Protein AF-A0A8J7C7F4-F1 (afdb_monomer_lite)

Structure (mmCIF, N/CA/C/O backbone):
data_AF-A0A8J7C7F4-F1
#
_entry.id   AF-A0A8J7C7F4-F1
#
loop_
_atom_site.group_PDB
_atom_site.id
_atom_site.type_symbol
_atom_site.label_atom_id
_atom_site.label_alt_id
_atom_site.label_comp_id
_atom_site.label_asym_id
_atom_site.label_entity_id
_atom_site.label_seq_id
_atom_site.pdbx_PDB_ins_code
_atom_site.Cartn_x
_atom_site.Cartn_y
_atom_site.Cartn_z
_atom_site.occupancy
_atom_site.B_iso_or_equiv
_atom_site.auth_seq_id
_atom_site.auth_comp_id
_atom_site.auth_asym_id
_atom_site.auth_atom_id
_atom_site.pdbx_PDB_model_num
ATOM 1 N N . MET A 1 1 ? 85.896 -37.142 -30.382 1.00 40.31 1 MET A N 1
ATOM 2 C CA . MET A 1 1 ? 85.668 -35.746 -29.949 1.00 40.31 1 MET A CA 1
ATOM 3 C C . MET A 1 1 ? 84.674 -35.108 -30.907 1.00 40.31 1 MET A C 1
ATOM 5 O O . MET A 1 1 ? 84.826 -35.354 -32.094 1.00 40.31 1 MET A O 1
ATOM 9 N N . PRO A 1 2 ? 83.783 -34.221 -30.456 1.00 46.03 2 PRO A N 1
ATOM 10 C CA . PRO A 1 2 ? 82.593 -34.403 -29.630 1.00 46.03 2 PRO A CA 1
ATOM 11 C C . PRO A 1 2 ? 81.294 -34.473 -30.473 1.00 46.03 2 PRO A C 1
ATOM 13 O O . PRO A 1 2 ? 81.309 -34.377 -31.695 1.00 46.03 2 PRO A O 1
ATOM 16 N N . ALA A 1 3 ? 80.179 -34.694 -29.778 1.00 55.41 3 ALA A N 1
ATOM 17 C CA . ALA A 1 3 ? 78.824 -34.841 -30.293 1.00 55.41 3 ALA A CA 1
ATOM 18 C C . ALA A 1 3 ? 78.230 -33.540 -30.862 1.00 55.41 3 ALA A C 1
ATOM 20 O O . ALA A 1 3 ? 78.391 -32.480 -30.265 1.00 55.41 3 ALA A O 1
ATOM 21 N N . HIS A 1 4 ? 77.430 -33.649 -31.927 1.00 53.97 4 HIS A N 1
ATOM 22 C CA . HIS A 1 4 ? 76.420 -32.646 -32.269 1.00 53.97 4 HIS A CA 1
ATOM 23 C C . HIS A 1 4 ? 75.054 -33.318 -32.395 1.00 53.97 4 HIS A C 1
ATOM 25 O O . HIS A 1 4 ? 74.670 -33.872 -33.419 1.00 53.97 4 HIS A O 1
ATOM 31 N N . ILE A 1 5 ? 74.356 -33.287 -31.265 1.00 62.16 5 ILE A N 1
ATOM 32 C CA . ILE A 1 5 ? 72.942 -33.597 -31.091 1.00 62.16 5 ILE A CA 1
ATOM 33 C C . ILE A 1 5 ? 72.156 -32.533 -31.865 1.00 62.16 5 ILE A C 1
ATOM 35 O O . ILE A 1 5 ? 72.202 -31.360 -31.497 1.00 62.16 5 ILE A O 1
ATO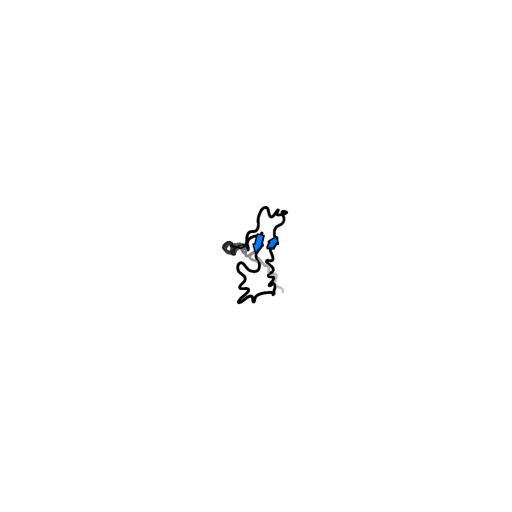M 39 N N . GLN A 1 6 ? 71.458 -32.913 -32.937 1.00 55.66 6 GLN A N 1
ATOM 40 C CA . GLN A 1 6 ? 70.468 -32.043 -33.572 1.00 55.66 6 GLN A CA 1
ATOM 41 C C . GLN A 1 6 ? 69.067 -32.497 -33.170 1.00 55.66 6 GLN A C 1
ATOM 43 O O . GLN A 1 6 ? 68.520 -33.475 -33.673 1.00 55.66 6 GLN A O 1
ATOM 48 N N . SER A 1 7 ? 68.536 -31.765 -32.194 1.00 53.72 7 SER A N 1
ATOM 49 C CA . SER A 1 7 ? 67.167 -31.804 -31.704 1.00 53.72 7 SER A CA 1
ATOM 50 C C . SER A 1 7 ? 66.156 -31.560 -32.825 1.00 53.72 7 SER A C 1
ATOM 52 O O . SER A 1 7 ? 66.151 -30.486 -33.422 1.00 53.72 7 SER A O 1
ATOM 54 N N . LEU A 1 8 ? 65.228 -32.495 -33.031 1.00 51.84 8 LEU A N 1
ATOM 55 C CA . LEU A 1 8 ? 63.915 -32.179 -33.594 1.00 51.84 8 LEU A CA 1
ATOM 56 C C . LEU A 1 8 ? 62.890 -32.275 -32.462 1.00 51.84 8 LEU A C 1
ATOM 58 O O . LEU A 1 8 ? 62.473 -33.359 -32.058 1.00 51.84 8 LEU A O 1
ATOM 62 N N . ALA A 1 9 ? 62.544 -31.117 -31.906 1.00 51.59 9 ALA A N 1
ATOM 63 C CA . ALA A 1 9 ? 61.473 -30.979 -30.934 1.00 51.59 9 ALA A CA 1
ATOM 64 C C . ALA A 1 9 ? 60.128 -31.213 -31.637 1.00 51.59 9 ALA A C 1
ATOM 66 O O . ALA A 1 9 ? 59.751 -30.469 -32.543 1.00 51.59 9 ALA A O 1
ATOM 67 N N . ALA A 1 10 ? 59.414 -32.259 -31.226 1.00 51.22 10 ALA A N 1
ATOM 68 C CA . ALA A 1 10 ? 58.047 -32.518 -31.648 1.00 51.22 10 ALA A CA 1
ATOM 69 C C . ALA A 1 10 ? 57.119 -31.453 -31.039 1.00 51.22 10 ALA A C 1
ATOM 71 O O . ALA A 1 10 ? 56.948 -31.387 -29.821 1.00 51.22 10 ALA A O 1
ATOM 72 N N . ALA A 1 11 ? 56.535 -30.603 -31.882 1.00 49.19 11 ALA A N 1
ATOM 73 C CA . ALA A 1 11 ? 55.526 -29.640 -31.468 1.00 49.19 11 ALA A CA 1
ATOM 74 C C . ALA A 1 11 ? 54.197 -30.372 -31.215 1.00 49.19 11 ALA A C 1
ATOM 76 O O . ALA A 1 11 ? 53.502 -30.771 -32.148 1.00 49.19 11 ALA A O 1
ATOM 77 N N . VAL A 1 12 ? 53.857 -30.568 -29.942 1.00 55.25 12 VAL A N 1
ATOM 78 C CA . VAL A 1 12 ? 52.543 -31.059 -29.514 1.00 55.25 12 VAL A CA 1
ATOM 79 C C . VAL A 1 12 ? 51.561 -29.890 -29.578 1.00 55.25 12 VAL A C 1
ATOM 81 O O . VAL A 1 12 ? 51.621 -28.968 -28.768 1.00 55.25 12 VAL A O 1
ATOM 84 N N . VAL A 1 13 ? 50.663 -29.916 -30.561 1.00 55.72 13 VAL A N 1
ATOM 85 C CA . VAL A 1 13 ? 49.530 -28.988 -30.651 1.00 55.72 13 VAL A CA 1
ATOM 86 C C . VAL A 1 13 ? 48.450 -29.475 -29.686 1.00 55.72 13 VAL A C 1
ATOM 88 O O . VAL A 1 13 ? 47.769 -30.462 -29.952 1.00 55.72 13 VAL A O 1
ATOM 91 N N . ILE A 1 14 ? 48.308 -28.801 -28.546 1.00 59.72 14 ILE A N 1
ATOM 92 C CA . ILE A 1 14 ? 47.212 -29.048 -27.604 1.00 59.72 14 ILE A CA 1
ATOM 93 C C . ILE A 1 14 ? 46.012 -28.220 -28.072 1.00 59.72 14 ILE A C 1
ATOM 95 O O . ILE A 1 14 ? 45.984 -27.001 -27.909 1.00 59.72 14 ILE A O 1
ATOM 99 N N . LEU A 1 15 ? 45.025 -28.882 -28.683 1.00 52.97 15 LEU A N 1
ATOM 100 C CA . LEU A 1 15 ? 43.710 -28.296 -28.945 1.00 52.97 15 LEU A CA 1
ATOM 101 C C . LEU A 1 15 ? 43.015 -28.052 -27.598 1.00 52.97 15 LEU A C 1
ATOM 103 O O . LEU A 1 15 ? 42.543 -28.987 -26.954 1.00 52.97 15 LEU A O 1
ATOM 107 N N . ALA A 1 16 ? 42.954 -26.795 -27.165 1.00 53.91 16 ALA A N 1
ATOM 108 C CA . ALA A 1 16 ? 42.128 -26.391 -26.036 1.00 53.91 16 ALA A CA 1
ATOM 109 C C . ALA A 1 16 ? 40.653 -26.411 -26.470 1.00 53.91 16 ALA A C 1
ATOM 111 O O . ALA A 1 16 ? 40.152 -25.465 -27.074 1.00 53.91 16 ALA A O 1
ATOM 112 N N . THR A 1 17 ? 39.951 -27.508 -26.195 1.00 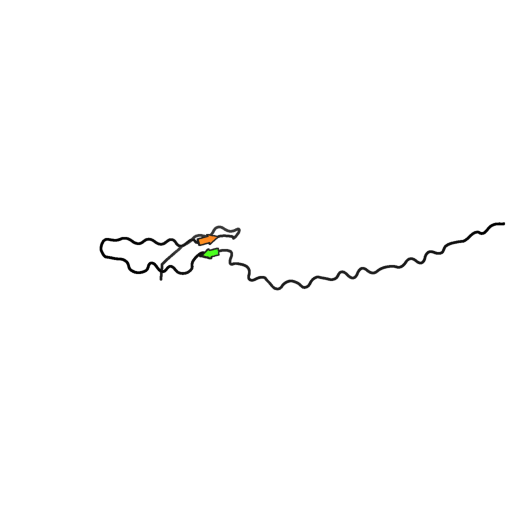59.38 17 THR A N 1
ATOM 113 C CA . THR A 1 17 ? 38.490 -27.558 -26.292 1.00 59.38 17 THR A CA 1
ATOM 114 C C . THR A 1 17 ? 37.910 -26.668 -25.200 1.00 59.38 17 THR A C 1
ATOM 116 O O . THR A 1 17 ? 37.983 -27.007 -24.019 1.00 59.38 17 THR A O 1
ATOM 119 N N . ALA A 1 18 ? 37.365 -25.515 -25.589 1.00 52.34 18 ALA A N 1
ATOM 120 C CA . ALA A 1 18 ? 36.619 -24.645 -24.693 1.00 52.34 18 ALA A CA 1
ATOM 121 C C . ALA A 1 18 ? 35.410 -25.416 -24.142 1.00 52.34 18 ALA A C 1
ATOM 123 O O . ALA A 1 18 ? 34.444 -25.682 -24.856 1.00 52.34 18 ALA A O 1
ATOM 124 N N . VAL A 1 19 ? 35.492 -25.816 -22.874 1.00 65.94 19 VAL A N 1
ATOM 125 C CA . VAL A 1 19 ? 34.358 -26.345 -22.116 1.00 65.94 19 VAL A CA 1
ATOM 126 C C . VAL A 1 19 ? 33.407 -25.174 -21.896 1.00 65.94 19 VAL A C 1
ATOM 128 O O . VAL A 1 19 ? 33.697 -24.280 -21.104 1.00 65.94 19 VAL A O 1
ATOM 131 N N . VAL A 1 20 ? 32.303 -25.144 -22.640 1.00 67.00 20 VAL A N 1
ATOM 132 C CA . VAL A 1 20 ? 31.211 -24.199 -22.395 1.00 67.00 20 VAL A CA 1
ATOM 133 C C . VAL A 1 20 ? 30.568 -24.621 -21.071 1.00 67.00 20 VAL A C 1
ATOM 135 O O . VAL A 1 20 ? 30.075 -25.751 -20.993 1.00 67.00 20 VAL A O 1
ATOM 138 N N . PRO A 1 21 ? 30.615 -23.799 -20.008 1.00 64.25 21 PRO A N 1
ATOM 139 C CA . PRO A 1 21 ? 29.929 -24.138 -18.772 1.00 64.25 21 PRO A CA 1
ATOM 140 C C . PRO A 1 21 ? 28.426 -24.257 -19.058 1.00 64.25 21 PRO A C 1
ATOM 142 O O . PRO A 1 21 ? 27.911 -23.522 -19.907 1.00 64.25 21 PRO A O 1
ATOM 145 N N . PRO A 1 22 ? 27.714 -25.184 -18.391 1.00 61.25 22 PRO A N 1
ATOM 146 C CA . PRO A 1 22 ? 26.274 -25.287 -18.544 1.00 61.25 22 PRO A CA 1
ATOM 147 C C . PRO A 1 22 ? 25.663 -23.927 -18.212 1.00 61.25 22 PRO A C 1
ATOM 149 O O . PRO A 1 22 ? 25.930 -23.371 -17.148 1.00 61.25 22 PRO A O 1
ATOM 152 N N . THR A 1 23 ? 24.882 -23.385 -19.146 1.00 63.31 23 THR A N 1
ATOM 153 C CA . THR A 1 23 ? 23.991 -22.257 -18.889 1.00 63.31 23 THR A CA 1
ATOM 154 C C . THR A 1 23 ? 23.180 -22.605 -17.651 1.00 63.31 23 THR A C 1
ATOM 156 O O . THR A 1 23 ? 22.334 -23.499 -17.696 1.00 63.31 23 THR A O 1
ATOM 159 N N . SER A 1 24 ? 23.495 -21.945 -16.536 1.00 60.69 24 SER A N 1
ATOM 160 C CA . SER A 1 24 ? 22.674 -21.977 -15.338 1.00 60.69 24 SER A CA 1
ATOM 161 C C . SER A 1 24 ? 21.248 -21.660 -15.772 1.00 60.69 24 SER A C 1
ATOM 163 O O . SER A 1 24 ? 21.026 -20.683 -16.493 1.00 60.69 24 SER A O 1
ATOM 165 N N . ALA A 1 25 ? 20.303 -22.525 -15.400 1.00 65.44 25 ALA A N 1
ATOM 166 C CA . ALA A 1 25 ? 18.880 -22.235 -15.520 1.00 65.44 25 ALA A CA 1
ATOM 167 C C . ALA A 1 25 ? 18.614 -20.820 -14.975 1.00 65.44 25 ALA A C 1
ATOM 169 O O . ALA A 1 25 ? 19.369 -20.386 -14.099 1.00 65.44 25 ALA A O 1
ATOM 170 N N . PRO A 1 26 ? 17.608 -20.088 -15.484 1.00 55.84 26 PRO A N 1
ATOM 171 C CA . PRO A 1 26 ? 17.296 -18.790 -14.918 1.00 55.84 26 PRO A CA 1
ATOM 172 C C . PRO A 1 26 ? 16.995 -19.023 -13.439 1.00 55.84 26 PRO A C 1
ATOM 174 O O . PRO A 1 26 ? 16.005 -19.673 -13.109 1.00 55.84 26 PRO A O 1
ATOM 177 N N . ASP A 1 27 ? 17.910 -18.559 -12.580 1.00 54.59 27 ASP A N 1
ATOM 178 C CA . ASP A 1 27 ? 17.627 -18.304 -11.174 1.00 54.59 27 ASP A CA 1
ATOM 179 C C . ASP A 1 27 ? 16.270 -17.617 -11.149 1.00 54.59 27 ASP A C 1
ATOM 181 O O . ASP A 1 27 ? 16.032 -16.742 -11.990 1.00 54.59 27 ASP A O 1
ATOM 185 N N . ASP A 1 28 ? 15.389 -18.039 -10.241 1.00 56.50 28 ASP A N 1
ATOM 186 C CA . ASP A 1 28 ? 14.134 -17.358 -9.950 1.00 56.50 28 ASP A CA 1
ATOM 187 C C . ASP A 1 28 ? 14.443 -15.871 -9.766 1.00 56.50 28 ASP A C 1
ATOM 189 O O . ASP A 1 28 ? 14.881 -15.421 -8.704 1.00 56.50 28 ASP A O 1
ATOM 193 N N . ALA A 1 29 ? 14.321 -15.119 -10.860 1.00 63.09 29 ALA A N 1
ATOM 194 C CA . ALA A 1 29 ? 14.762 -13.748 -10.915 1.00 63.09 29 ALA A CA 1
ATOM 195 C C . ALA A 1 29 ? 13.808 -13.009 -9.999 1.00 63.09 29 ALA A C 1
ATOM 197 O O . ALA A 1 29 ? 12.623 -12.871 -10.314 1.00 63.09 29 ALA A O 1
ATOM 198 N N . LYS A 1 30 ? 14.321 -12.619 -8.829 1.00 63.72 30 LYS A N 1
ATOM 199 C CA . LYS A 1 30 ? 13.566 -11.874 -7.833 1.00 63.72 30 LYS A CA 1
ATOM 200 C C . LYS A 1 30 ? 12.794 -10.777 -8.572 1.00 63.72 30 LYS A C 1
ATOM 202 O O . LYS A 1 30 ? 13.427 -10.013 -9.309 1.00 63.72 30 LYS A O 1
ATOM 207 N N . PRO A 1 31 ? 11.457 -10.722 -8.443 1.00 75.19 31 PRO A N 1
ATOM 208 C CA . PRO A 1 31 ? 10.677 -9.748 -9.184 1.00 75.19 31 PRO A CA 1
ATOM 209 C C . PRO A 1 31 ? 11.222 -8.352 -8.884 1.00 75.19 31 PRO A C 1
ATOM 211 O O . PRO A 1 31 ? 11.480 -8.012 -7.729 1.00 75.19 31 PRO A O 1
ATOM 214 N N . SER A 1 32 ? 11.432 -7.553 -9.932 1.00 89.50 32 SER A N 1
ATOM 215 C CA . SER A 1 32 ? 12.037 -6.219 -9.816 1.00 89.50 32 SER A CA 1
ATOM 216 C C . SER A 1 32 ? 11.211 -5.280 -8.937 1.00 89.50 32 SER A C 1
ATOM 218 O O . SER A 1 32 ? 11.742 -4.321 -8.388 1.00 89.50 32 SER A O 1
ATOM 220 N N . PHE A 1 33 ? 9.923 -5.578 -8.770 1.00 91.88 33 PHE A N 1
ATOM 221 C CA . PHE A 1 33 ? 9.034 -4.929 -7.823 1.00 91.88 33 PHE A CA 1
ATOM 222 C C . PHE A 1 33 ? 8.354 -5.973 -6.935 1.00 91.88 33 PHE A C 1
ATOM 224 O O . PHE A 1 33 ? 7.766 -6.928 -7.443 1.00 91.88 33 PHE A O 1
ATOM 231 N N . TRP A 1 34 ? 8.422 -5.799 -5.618 1.00 91.12 34 TRP A N 1
ATOM 232 C CA . TRP A 1 34 ? 7.906 -6.772 -4.652 1.00 91.12 34 TRP A CA 1
ATOM 233 C C . TRP A 1 34 ? 7.532 -6.116 -3.320 1.00 91.12 34 TRP A C 1
ATOM 235 O O . TRP A 1 34 ? 7.908 -4.976 -3.041 1.00 91.12 34 TRP A O 1
ATOM 245 N N . VAL A 1 35 ? 6.768 -6.835 -2.495 1.00 90.81 35 VAL A N 1
ATOM 246 C CA . VAL A 1 35 ? 6.353 -6.386 -1.159 1.00 90.81 35 VAL A CA 1
ATOM 247 C C . VAL A 1 35 ? 7.114 -7.185 -0.109 1.00 90.81 35 VAL A C 1
ATOM 249 O O . VAL A 1 35 ? 7.191 -8.405 -0.205 1.00 90.81 35 VAL A O 1
ATOM 252 N N . GLU A 1 36 ? 7.682 -6.502 0.885 1.00 91.00 36 GLU A N 1
ATOM 253 C CA . GLU A 1 36 ? 8.505 -7.134 1.925 1.00 91.00 36 GLU A CA 1
ATOM 254 C C . GLU A 1 36 ? 7.707 -8.102 2.805 1.00 91.00 36 GLU A C 1
ATOM 256 O O . GLU A 1 36 ? 8.202 -9.165 3.163 1.00 91.00 36 GLU A O 1
ATOM 261 N N . ASN A 1 37 ? 6.458 -7.744 3.104 1.00 89.19 37 ASN A N 1
ATOM 262 C CA . ASN A 1 37 ? 5.495 -8.589 3.797 1.00 89.19 37 ASN A CA 1
ATOM 263 C C . ASN A 1 37 ? 4.201 -8.545 2.989 1.00 89.19 37 ASN A C 1
ATOM 265 O O . ASN A 1 37 ? 3.621 -7.474 2.835 1.00 89.19 37 ASN A O 1
ATOM 269 N N . ASP A 1 38 ? 3.759 -9.674 2.448 1.00 85.81 38 ASP A N 1
ATOM 270 C CA . ASP A 1 38 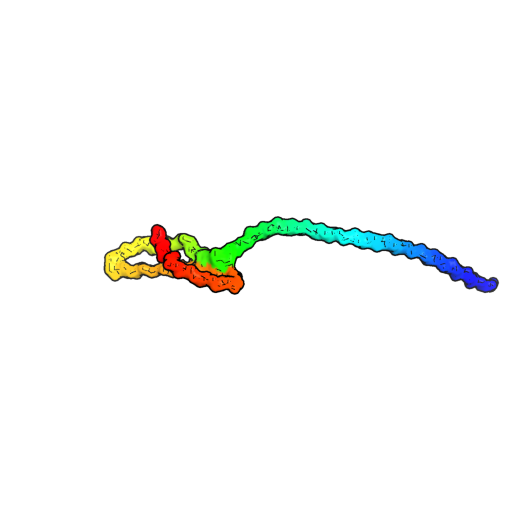? 2.511 -9.760 1.678 1.00 85.81 38 ASP A CA 1
ATOM 271 C C . ASP A 1 38 ? 1.258 -9.758 2.569 1.00 85.81 38 ASP A C 1
ATOM 273 O O . ASP A 1 38 ? 0.147 -9.524 2.097 1.00 85.81 38 ASP A O 1
ATOM 277 N N . SER A 1 39 ? 1.446 -9.971 3.871 1.00 88.31 39 SER A N 1
ATOM 278 C CA . SER A 1 39 ? 0.401 -10.066 4.879 1.00 88.31 39 SER A CA 1
ATOM 279 C C . SER A 1 39 ? 0.880 -9.497 6.217 1.00 88.31 39 SER A C 1
ATOM 281 O O . SER A 1 39 ? 2.056 -9.587 6.571 1.00 88.31 39 SER A O 1
ATOM 283 N N . ILE A 1 40 ? -0.036 -8.873 6.967 1.00 89.12 40 ILE A N 1
ATOM 284 C CA . ILE A 1 40 ? 0.231 -8.366 8.318 1.00 89.12 40 ILE A CA 1
ATOM 285 C C . ILE A 1 40 ? -0.940 -8.730 9.227 1.00 89.12 40 ILE A C 1
ATOM 287 O O . ILE A 1 40 ? -2.079 -8.335 8.981 1.00 89.12 40 ILE A O 1
ATOM 291 N N . GLU A 1 41 ? -0.646 -9.433 10.317 1.00 90.94 41 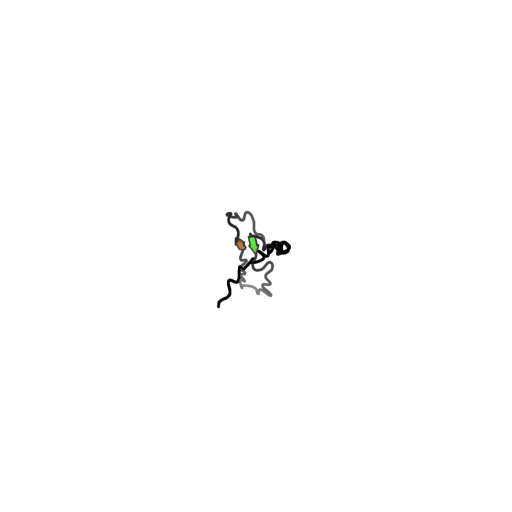GLU A N 1
ATOM 292 C CA . GLU A 1 41 ? -1.606 -9.699 11.382 1.00 90.94 41 GLU A CA 1
ATOM 293 C C . GLU A 1 41 ? -1.477 -8.632 12.477 1.00 90.94 41 GLU A C 1
ATOM 295 O O . GLU A 1 41 ? -0.473 -8.547 13.179 1.00 90.94 41 GLU A O 1
ATOM 300 N N . ILE A 1 42 ? -2.509 -7.800 12.628 1.00 90.56 42 ILE A N 1
ATOM 301 C CA . ILE A 1 42 ? -2.545 -6.736 13.647 1.00 90.56 42 ILE A CA 1
ATOM 302 C C . ILE A 1 42 ? -3.003 -7.276 15.018 1.00 90.56 42 ILE A C 1
ATOM 304 O O . ILE A 1 42 ? -2.740 -6.673 16.060 1.00 90.56 42 ILE A O 1
ATOM 308 N N . GLY A 1 43 ? -3.670 -8.433 15.039 1.00 92.31 43 GLY A N 1
ATOM 309 C CA . GLY A 1 43 ? -4.234 -9.026 16.249 1.00 92.31 43 GLY A CA 1
ATOM 310 C C . GLY A 1 43 ? -5.469 -8.278 16.770 1.00 92.31 43 GLY A C 1
ATOM 311 O O . GLY A 1 43 ? -6.196 -7.616 16.027 1.00 92.31 43 GLY A O 1
ATOM 312 N N . ARG A 1 44 ? -5.752 -8.411 18.072 1.00 95.19 44 ARG A N 1
ATOM 313 C CA . ARG A 1 44 ? -6.948 -7.821 18.696 1.00 95.19 44 ARG A CA 1
ATOM 314 C C . ARG A 1 44 ? -6.764 -6.324 18.951 1.00 95.19 44 ARG A C 1
ATOM 316 O O . ARG A 1 44 ? -5.979 -5.935 19.811 1.00 95.19 44 ARG A O 1
ATOM 323 N N . VAL A 1 45 ? -7.595 -5.502 18.313 1.00 95.50 45 VAL A N 1
ATOM 324 C CA . VAL A 1 45 ? -7.710 -4.064 18.609 1.00 95.50 45 VAL A CA 1
ATOM 325 C C . VAL A 1 45 ? -8.850 -3.825 19.603 1.00 95.50 45 VAL A C 1
ATOM 327 O O . VAL A 1 45 ? -9.939 -4.386 19.472 1.00 95.50 45 VAL A O 1
ATOM 330 N N . VAL A 1 46 ? -8.599 -3.015 20.634 1.00 96.81 46 VAL A N 1
ATOM 331 C CA . VAL A 1 46 ? -9.577 -2.681 21.685 1.00 96.81 46 VAL A CA 1
ATOM 332 C C . VAL A 1 46 ? -10.208 -1.317 21.400 1.00 96.81 46 VAL A C 1
ATOM 334 O O . VAL A 1 46 ? -9.581 -0.445 20.804 1.00 96.81 46 VAL A O 1
ATOM 337 N N . ALA A 1 47 ? -11.451 -1.111 21.844 1.00 95.94 47 ALA A N 1
ATOM 338 C CA . ALA A 1 47 ? -12.141 0.169 21.702 1.00 95.94 47 ALA A CA 1
ATOM 339 C C . ALA A 1 47 ? -11.297 1.342 22.236 1.00 95.94 47 ALA A C 1
ATOM 341 O O . ALA A 1 47 ? -10.644 1.243 23.278 1.00 95.94 47 ALA A O 1
ATOM 342 N N . GLY A 1 48 ? -11.299 2.449 21.490 1.00 97.50 48 GLY A N 1
ATOM 343 C CA . GLY A 1 48 ? -10.516 3.646 21.807 1.00 97.50 48 GLY A CA 1
ATOM 344 C C . GLY A 1 48 ? -9.025 3.558 21.466 1.00 97.50 48 GLY A C 1
ATOM 345 O O . GLY A 1 48 ? -8.315 4.532 21.691 1.00 97.50 48 GLY A O 1
ATOM 346 N N . HIS A 1 49 ? -8.545 2.438 20.913 1.00 95.44 49 HIS A N 1
ATOM 347 C CA . HIS A 1 49 ? -7.145 2.264 20.529 1.00 95.44 49 HIS A CA 1
ATOM 348 C C . HIS A 1 49 ? -6.996 2.216 19.011 1.00 95.44 49 HIS A C 1
ATOM 350 O O . HIS A 1 49 ? -7.816 1.633 18.305 1.00 95.44 49 HIS A O 1
ATOM 356 N N . THR A 1 50 ? -5.925 2.834 18.516 1.00 95.19 50 THR A N 1
ATOM 357 C CA . THR A 1 50 ? -5.535 2.768 17.106 1.00 95.19 50 THR A CA 1
ATOM 358 C C . THR A 1 50 ? -4.405 1.765 16.958 1.00 95.19 50 THR A C 1
ATOM 360 O O . THR A 1 50 ? -3.436 1.814 17.714 1.00 95.19 50 THR A O 1
ATOM 363 N N . ALA A 1 51 ? -4.518 0.885 15.970 1.00 93.81 51 ALA A N 1
ATOM 364 C CA . ALA A 1 51 ? -3.422 0.042 15.524 1.00 93.81 51 ALA A CA 1
ATOM 365 C C . ALA A 1 51 ? -2.960 0.504 14.140 1.00 93.81 51 ALA A C 1
ATOM 367 O O . ALA A 1 51 ? -3.774 0.931 13.323 1.00 93.81 51 ALA A O 1
ATOM 368 N N . SER A 1 52 ? -1.654 0.440 13.900 1.00 91.94 52 SER A N 1
ATOM 369 C CA . SER A 1 52 ? -1.036 0.832 12.636 1.00 91.94 52 SER A CA 1
ATOM 370 C C . SER A 1 52 ? -0.082 -0.263 12.179 1.00 91.94 52 SER A C 1
ATOM 372 O O . SER A 1 52 ? 0.610 -0.864 13.001 1.00 91.94 52 SER A O 1
ATOM 374 N N . ALA A 1 53 ? -0.059 -0.508 10.875 1.00 89.88 53 ALA A N 1
ATOM 375 C CA . ALA A 1 53 ? 0.791 -1.484 10.214 1.00 89.88 53 ALA A CA 1
ATOM 376 C C . ALA A 1 53 ? 1.393 -0.862 8.951 1.00 89.88 53 ALA A C 1
ATOM 378 O O . ALA A 1 53 ? 0.766 -0.015 8.314 1.00 89.88 53 ALA A O 1
ATOM 379 N N . THR A 1 54 ? 2.597 -1.304 8.587 1.00 90.56 54 THR A N 1
ATOM 380 C CA . THR A 1 54 ? 3.353 -0.747 7.461 1.00 90.56 54 THR A CA 1
ATOM 381 C C . THR A 1 54 ? 3.683 -1.837 6.456 1.00 90.56 54 THR A C 1
ATOM 383 O O . THR A 1 54 ? 4.401 -2.780 6.779 1.00 90.56 54 THR A O 1
ATOM 386 N N . PHE A 1 55 ? 3.221 -1.660 5.221 1.00 90.25 55 PHE A N 1
ATOM 387 C CA . PHE A 1 55 ? 3.687 -2.425 4.068 1.00 90.25 55 PHE A CA 1
ATOM 388 C C . PHE A 1 55 ? 4.847 -1.691 3.397 1.00 90.25 55 PHE A C 1
ATOM 390 O O . PHE A 1 55 ? 4.789 -0.475 3.205 1.00 90.25 55 PHE A O 1
ATOM 397 N N . VAL A 1 56 ? 5.895 -2.428 3.029 1.00 91.88 56 VAL A N 1
ATOM 398 C CA . VAL A 1 56 ? 7.061 -1.880 2.330 1.00 91.88 56 VAL A CA 1
ATOM 399 C C . VAL A 1 56 ? 7.096 -2.447 0.919 1.00 91.88 56 VAL A C 1
ATOM 401 O O . VAL A 1 56 ? 7.285 -3.646 0.731 1.00 91.88 56 VAL A O 1
ATOM 404 N N . PHE A 1 57 ? 6.924 -1.570 -0.066 1.00 92.25 57 PHE A N 1
ATOM 405 C CA . PHE A 1 57 ? 7.085 -1.885 -1.481 1.00 92.25 57 PHE A CA 1
ATOM 406 C C . PHE A 1 57 ? 8.522 -1.567 -1.893 1.00 92.25 57 PHE A C 1
ATOM 408 O O . PHE A 1 57 ? 9.027 -0.476 -1.619 1.00 92.25 57 PHE A O 1
ATOM 415 N N . ARG A 1 58 ? 9.190 -2.517 -2.540 1.00 93.31 58 ARG A N 1
ATOM 416 C CA . ARG A 1 58 ? 10.578 -2.410 -2.989 1.00 93.31 58 ARG A CA 1
ATOM 417 C C . ARG A 1 58 ? 10.600 -2.424 -4.510 1.00 93.31 58 ARG A C 1
ATOM 419 O O . ARG A 1 58 ? 10.019 -3.317 -5.118 1.00 93.31 58 ARG A O 1
ATOM 426 N N . ASN A 1 59 ? 11.264 -1.436 -5.104 1.00 94.44 59 ASN A N 1
ATOM 427 C CA . ASN A 1 59 ? 11.585 -1.409 -6.526 1.00 94.44 59 ASN A CA 1
ATOM 428 C C . ASN A 1 59 ? 13.100 -1.558 -6.667 1.00 94.44 59 ASN A C 1
ATOM 430 O O . ASN A 1 59 ? 13.836 -0.591 -6.488 1.00 94.44 59 ASN A O 1
ATOM 434 N N . ASP A 1 60 ? 13.541 -2.777 -6.944 1.00 94.50 60 ASP A N 1
ATOM 435 C CA . ASP A 1 60 ? 14.941 -3.109 -7.207 1.00 94.50 60 ASP A CA 1
ATOM 436 C C . ASP A 1 60 ? 15.253 -3.034 -8.722 1.00 94.50 60 ASP A C 1
ATOM 438 O O . ASP A 1 60 ? 16.357 -3.368 -9.148 1.00 94.50 60 ASP A O 1
ATOM 442 N N . GLY A 1 61 ? 14.276 -2.637 -9.551 1.00 92.56 61 GLY A N 1
ATOM 443 C CA . GLY A 1 61 ? 14.421 -2.471 -10.997 1.00 92.56 61 GLY A CA 1
ATOM 444 C C . GLY A 1 61 ? 14.994 -1.116 -11.417 1.00 92.56 61 GLY A C 1
ATOM 445 O O . GLY A 1 61 ? 15.003 -0.150 -10.663 1.00 92.56 61 GLY A O 1
ATOM 446 N N . GLU A 1 62 ? 15.430 -1.032 -12.674 1.00 93.31 62 GLU A N 1
ATOM 447 C CA . GLU A 1 62 ? 16.017 0.189 -13.255 1.00 93.31 62 GLU A CA 1
ATOM 448 C C . GLU A 1 62 ? 14.973 1.220 -13.715 1.00 93.31 62 GLU A C 1
ATOM 450 O O . GLU A 1 62 ? 15.318 2.338 -14.090 1.00 93.31 62 GLU A O 1
ATOM 455 N N . THR A 1 63 ? 13.695 0.839 -13.740 1.00 92.81 63 THR A N 1
ATOM 456 C CA . THR A 1 63 ? 12.593 1.697 -14.191 1.00 92.81 63 THR A CA 1
ATOM 457 C C . THR A 1 63 ? 11.756 2.155 -13.007 1.00 92.81 63 THR A C 1
ATOM 459 O O . THR A 1 63 ? 11.445 1.362 -12.117 1.00 92.81 63 THR A O 1
ATOM 462 N N . ASP A 1 64 ? 11.349 3.421 -13.026 1.00 94.38 64 ASP A N 1
ATOM 463 C CA . ASP A 1 64 ? 10.448 3.980 -12.024 1.00 94.38 64 ASP A CA 1
ATOM 464 C C . ASP A 1 64 ? 9.077 3.291 -12.054 1.00 94.38 64 ASP A C 1
ATOM 466 O O . ASP A 1 64 ? 8.496 3.042 -13.114 1.00 94.38 64 ASP A O 1
ATOM 470 N N . VAL A 1 65 ? 8.533 3.019 -10.868 1.00 91.56 65 VAL A N 1
ATOM 471 C CA . VAL A 1 65 ? 7.207 2.419 -10.690 1.00 91.56 65 VAL A CA 1
ATOM 472 C C . VAL A 1 65 ? 6.260 3.445 -10.083 1.00 91.56 65 VAL A C 1
ATOM 474 O O . VAL A 1 65 ? 6.605 4.151 -9.136 1.00 91.56 65 VAL A O 1
ATOM 477 N N . HIS A 1 66 ? 5.033 3.491 -10.601 1.00 92.69 66 HIS A N 1
ATOM 478 C CA . HIS A 1 66 ? 3.957 4.303 -10.047 1.00 92.69 66 HIS A CA 1
ATOM 479 C C . HIS A 1 66 ? 2.870 3.407 -9.449 1.00 92.69 66 HIS A C 1
ATOM 481 O O . HIS A 1 66 ? 2.235 2.624 -10.156 1.00 92.69 66 HIS A O 1
ATOM 487 N N . ILE A 1 67 ? 2.647 3.523 -8.139 1.00 87.88 67 ILE A N 1
ATOM 488 C CA . ILE A 1 67 ? 1.604 2.766 -7.441 1.00 87.88 67 ILE A CA 1
ATOM 489 C C . ILE A 1 67 ? 0.271 3.494 -7.638 1.00 87.88 67 ILE A C 1
ATOM 491 O O . ILE A 1 67 ? 0.041 4.549 -7.054 1.00 87.88 67 ILE A O 1
ATOM 495 N N . VAL A 1 68 ? -0.610 2.926 -8.464 1.00 90.25 68 VAL A N 1
ATOM 496 C CA . VAL A 1 68 ? -1.930 3.509 -8.776 1.00 90.25 68 VAL A CA 1
ATOM 497 C C . VAL A 1 68 ? -2.953 3.219 -7.673 1.00 90.25 68 VAL A C 1
ATOM 499 O O . VAL A 1 68 ? -3.827 4.037 -7.394 1.00 90.25 68 VAL A O 1
ATOM 502 N N . HIS A 1 69 ? -2.863 2.042 -7.053 1.00 84.19 69 HIS A N 1
ATOM 503 C CA . HIS A 1 69 ? -3.801 1.594 -6.033 1.00 84.19 69 HIS A CA 1
ATOM 504 C C . HIS A 1 69 ? -3.111 0.633 -5.061 1.00 84.19 69 HIS A C 1
ATOM 506 O O . HIS A 1 69 ? -2.386 -0.262 -5.489 1.00 84.19 69 HIS A O 1
ATOM 512 N N . ALA A 1 70 ? -3.378 0.792 -3.766 1.00 79.19 70 ALA A N 1
ATOM 513 C CA . ALA A 1 70 ? -2.997 -0.157 -2.727 1.00 79.19 70 ALA A CA 1
ATOM 514 C C . ALA A 1 70 ? -4.169 -0.299 -1.746 1.00 79.19 70 ALA A C 1
ATOM 516 O O . ALA A 1 70 ? -4.374 0.566 -0.896 1.00 79.19 70 ALA A O 1
ATOM 517 N N . THR A 1 71 ? -4.969 -1.357 -1.897 1.00 71.88 71 THR A N 1
ATOM 518 C CA . THR A 1 71 ? -5.999 -1.723 -0.915 1.00 71.88 71 THR A CA 1
ATOM 519 C C . THR A 1 71 ? -5.480 -2.889 -0.087 1.00 71.88 71 THR A C 1
ATOM 521 O O . THR A 1 71 ? -5.102 -3.906 -0.667 1.00 71.88 71 THR A O 1
ATOM 524 N N . PRO A 1 72 ? -5.485 -2.78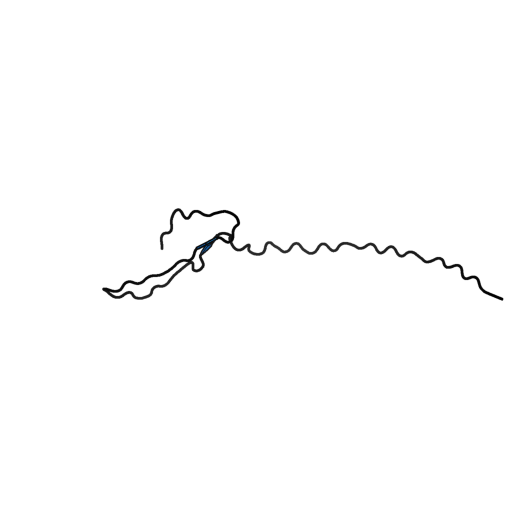5 1.249 1.00 60.50 72 PRO A N 1
ATOM 525 C CA . PRO A 1 72 ? -5.426 -3.969 2.093 1.00 60.50 72 P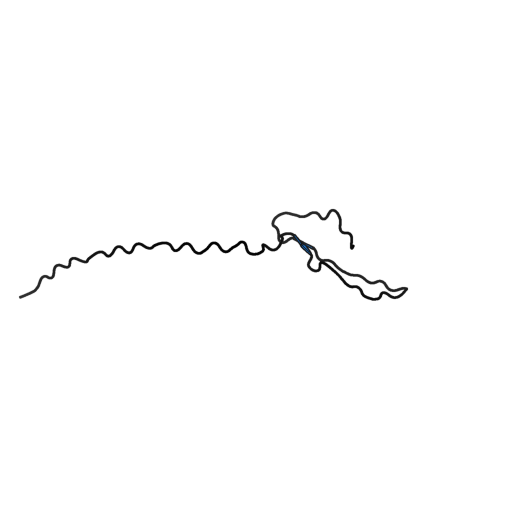RO A CA 1
ATOM 526 C C . PRO A 1 72 ? -6.710 -4.783 1.860 1.00 60.50 72 PRO A C 1
ATOM 528 O O . PRO A 1 72 ? -7.803 -4.222 1.966 1.00 60.50 72 PRO A O 1
ATOM 531 N N . SER A 1 73 ? -6.578 -6.058 1.484 1.00 57.28 73 SER A N 1
ATOM 532 C CA . SER A 1 73 ? -7.690 -7.011 1.312 1.00 57.28 73 SER A CA 1
ATOM 533 C C . SER A 1 73 ? -8.196 -7.567 2.635 1.00 57.28 73 SER A C 1
ATOM 535 O O . SER A 1 73 ? -7.324 -7.852 3.486 1.00 57.28 73 SER A O 1
#

Sequence (73 aa):
MPAHIQSLAAAVVILATAVVPPTSAPDDAKPSFWVENDSIEIGRVVAGHTASATFVFRNDGETDVHIVHATPS

Radius of gyration: 33.52 Å; chains: 1; bounding box: 98×40×55 Å

Secondary structure (DSSP, 8-state):
-------------------------------SEEES-S-----PPPTT--------EEE-SSS----------

Foldseek 3Di:
DDDDDDDDDDDDDDPPDPDDPPDDDPDPPPPQKDKPDPDDDQDDDDPPDDTDDDIDIHRNDPDDDDDPDDDDD

pLDDT: mean 75.9, std 17.7, range [40.31, 97.5]